Protein AF-A0A7W1QBT7-F1 (afdb_monomer_lite)

Secondary structure (DSSP, 8-state):
--HHHHS-EE-TTS-HHHHHHHHTTTSEEEEEETTEEEEEEEHHHHHHHHHHHHS---TT--S--PPP-TTS-------

Sequence (79 aa):
MTPREQMRWVRPDLSLDRALEWIAGSGQALVLDGERLLGRLTTRDVDRWYQRRILGASAQDDAGAVPPRPDLGGVGDWR

Radius of gyration: 19.0 Å; chains: 1; bounding box: 57×24×42 Å

Foldseek 3Di:
DDPVVVAAADEPPDDPVVVCVRCVVPQKHFYDDDPDTPGMDGPVNVVVVCCVPVVVPPVPPPDDDDDDDVVPPDDDDDD

Structure (mmCIF, N/CA/C/O backbone):
data_AF-A0A7W1QBT7-F1
#
_entry.id   AF-A0A7W1QBT7-F1
#
loop_
_atom_site.group_PDB
_atom_site.id
_atom_site.type_symbol
_atom_site.label_atom_id
_atom_site.label_alt_id
_atom_site.label_comp_id
_atom_site.label_asym_id
_atom_site.label_entity_id
_atom_site.label_seq_id
_atom_site.pdbx_PDB_ins_code
_atom_site.Cartn_x
_atom_site.Cartn_y
_atom_site.Cartn_z
_atom_site.occupancy
_atom_site.B_iso_or_equiv
_atom_site.auth_seq_id
_atom_site.auth_comp_id
_atom_site.auth_asym_id
_atom_site.auth_atom_id
_atom_site.pdbx_PDB_model_num
ATOM 1 N N . MET A 1 1 ? -5.461 6.662 23.772 1.00 43.50 1 MET A N 1
ATOM 2 C CA . MET A 1 1 ? -4.766 6.339 22.510 1.00 43.50 1 MET A CA 1
ATOM 3 C C . MET A 1 1 ? -4.552 4.844 22.443 1.00 43.50 1 MET A C 1
ATOM 5 O O . MET A 1 1 ? -3.811 4.309 23.260 1.00 43.50 1 MET A O 1
ATOM 9 N N . THR A 1 2 ? -5.221 4.167 21.519 1.00 49.91 2 THR A N 1
ATOM 10 C CA . THR A 1 2 ? -5.027 2.729 21.292 1.00 49.91 2 THR A CA 1
ATOM 11 C C . THR A 1 2 ? -3.964 2.494 20.208 1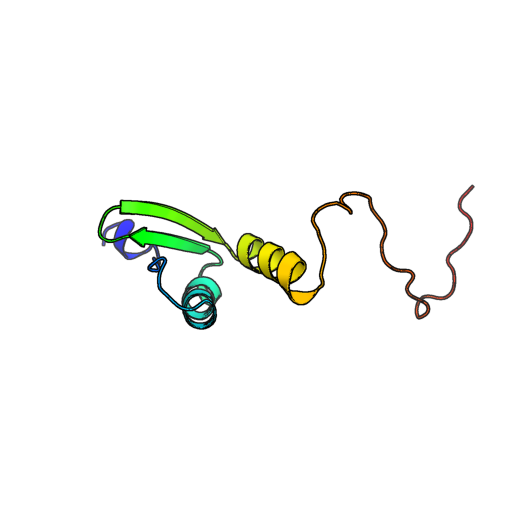.00 49.91 2 THR A C 1
ATOM 13 O O . THR A 1 2 ? -3.830 3.313 19.298 1.00 49.91 2 THR A O 1
ATOM 16 N N . PRO A 1 3 ? -3.200 1.385 20.247 1.00 58.59 3 PRO A N 1
ATOM 17 C CA . PRO A 1 3 ? -2.218 1.041 19.206 1.00 58.59 3 PRO A CA 1
ATOM 18 C C . PRO A 1 3 ? -2.802 1.020 17.783 1.00 58.59 3 PRO A C 1
ATOM 20 O O . PRO A 1 3 ? -2.105 1.303 16.813 1.00 58.59 3 PRO A O 1
ATOM 23 N N . ARG A 1 4 ? -4.107 0.742 17.667 1.00 53.03 4 ARG A N 1
ATOM 24 C CA . ARG A 1 4 ? -4.859 0.709 16.408 1.00 53.03 4 ARG A CA 1
ATOM 25 C C . ARG A 1 4 ? -5.028 2.093 15.765 1.00 53.03 4 ARG A C 1
ATOM 27 O O . ARG A 1 4 ? -5.077 2.173 14.546 1.00 53.03 4 ARG A O 1
ATOM 34 N N . GLU A 1 5 ? -5.051 3.168 16.555 1.00 53.47 5 GLU A N 1
ATOM 35 C CA . GLU A 1 5 ? -5.143 4.554 16.056 1.00 53.47 5 GLU A CA 1
ATOM 36 C C . GLU A 1 5 ? -3.809 5.072 15.493 1.00 53.47 5 GLU A C 1
ATOM 38 O O . GLU A 1 5 ? -3.793 6.027 14.722 1.00 53.47 5 GLU A O 1
ATOM 43 N N . GLN A 1 6 ? -2.686 4.440 15.851 1.00 58.38 6 GLN A N 1
ATOM 44 C CA . GLN A 1 6 ? -1.354 4.809 15.350 1.00 58.38 6 GLN A CA 1
ATOM 45 C C . GLN A 1 6 ? -0.978 4.068 14.058 1.00 58.38 6 GLN A C 1
ATOM 47 O O . GLN A 1 6 ? -0.089 4.501 13.324 1.00 58.38 6 GLN A O 1
ATOM 52 N N . MET A 1 7 ? -1.650 2.953 13.758 1.00 64.75 7 MET A N 1
ATOM 53 C CA . MET A 1 7 ? -1.397 2.163 12.557 1.00 64.75 7 MET A CA 1
ATOM 54 C C . MET A 1 7 ? -2.212 2.703 11.384 1.00 64.75 7 MET A C 1
ATOM 56 O O . MET A 1 7 ? -3.423 2.509 11.303 1.00 64.75 7 MET A O 1
ATOM 60 N N . ARG A 1 8 ? -1.524 3.362 10.446 1.00 76.25 8 ARG A N 1
ATOM 61 C CA . ARG A 1 8 ? -2.109 3.776 9.166 1.00 76.25 8 ARG A CA 1
ATOM 62 C C . ARG A 1 8 ? -2.626 2.553 8.408 1.00 76.25 8 ARG A C 1
ATOM 64 O O . ARG A 1 8 ? -1.912 1.557 8.259 1.00 76.25 8 ARG A O 1
ATOM 71 N N . TRP A 1 9 ? -3.852 2.648 7.912 1.00 85.25 9 TRP A N 1
ATOM 72 C CA . TRP A 1 9 ? -4.498 1.609 7.121 1.00 85.25 9 TRP A CA 1
ATOM 73 C C . TRP A 1 9 ? -5.051 2.182 5.818 1.00 85.25 9 TRP A C 1
ATOM 75 O O . TRP A 1 9 ? -5.359 3.368 5.724 1.00 85.25 9 TRP A O 1
ATOM 85 N N . VAL A 1 10 ? -5.151 1.326 4.809 1.00 87.00 10 VAL A N 1
ATOM 86 C CA . VAL A 1 10 ? -5.685 1.635 3.482 1.00 87.00 10 VAL A CA 1
ATOM 87 C C . VAL A 1 10 ? -6.720 0.586 3.096 1.00 87.00 10 VAL A C 1
ATOM 89 O O . VAL A 1 10 ? -6.654 -0.562 3.544 1.00 87.00 10 VAL A O 1
ATOM 92 N N . ARG A 1 11 ? -7.676 0.976 2.254 1.00 86.25 11 ARG A N 1
ATOM 93 C CA . ARG A 1 11 ? -8.634 0.036 1.669 1.00 86.25 11 ARG A CA 1
ATOM 94 C C . ARG A 1 11 ? -8.044 -0.643 0.424 1.00 86.25 11 ARG A C 1
ATOM 96 O O . ARG A 1 11 ? -7.234 -0.019 -0.260 1.00 86.25 11 ARG A O 1
ATOM 103 N N . PRO A 1 12 ? -8.434 -1.885 0.094 1.00 85.38 12 PRO A N 1
ATOM 104 C CA . PRO A 1 12 ? -7.920 -2.589 -1.083 1.00 85.38 12 PRO A CA 1
ATOM 105 C C . PRO A 1 12 ? -8.371 -1.975 -2.416 1.00 85.38 12 PRO A C 1
ATOM 107 O O . PRO A 1 12 ? -7.699 -2.159 -3.424 1.00 85.38 12 PRO A O 1
ATOM 110 N N . ASP A 1 13 ? -9.488 -1.248 -2.431 1.00 86.94 13 ASP A N 1
ATOM 111 C CA . ASP A 1 13 ? -10.030 -0.563 -3.609 1.00 86.94 13 ASP A CA 1
ATOM 112 C C . ASP A 1 13 ? -9.421 0.829 -3.845 1.00 86.94 13 ASP A C 1
ATOM 114 O O . ASP A 1 13 ? -9.765 1.510 -4.811 1.00 86.94 13 ASP A O 1
ATOM 118 N N . LEU A 1 14 ? -8.506 1.265 -2.974 1.00 85.06 14 LEU A N 1
ATOM 119 C CA . LEU A 1 14 ? -7.829 2.548 -3.108 1.00 85.06 14 LEU A CA 1
ATOM 120 C C . LEU A 1 14 ? -6.843 2.528 -4.287 1.00 85.06 14 LEU A C 1
ATOM 122 O O . LEU A 1 14 ? -6.176 1.524 -4.545 1.00 85.06 14 LEU A O 1
ATOM 126 N N . SER A 1 15 ? -6.689 3.663 -4.972 1.00 85.25 15 SER A N 1
ATOM 127 C CA . SER A 1 15 ? -5.653 3.790 -5.999 1.00 85.25 15 SER A CA 1
ATOM 128 C C . SER A 1 15 ? -4.251 3.696 -5.391 1.00 85.25 15 SER A C 1
ATOM 130 O O . SER A 1 15 ? -4.024 4.082 -4.240 1.00 85.25 15 SER A O 1
ATOM 132 N N . LEU A 1 16 ? -3.294 3.216 -6.192 1.00 81.56 16 LEU A N 1
ATOM 133 C CA . LEU A 1 16 ? -1.908 3.072 -5.754 1.00 81.56 16 LEU A CA 1
ATOM 134 C C . LEU A 1 16 ? -1.306 4.419 -5.336 1.00 81.56 16 LEU A C 1
ATOM 136 O O . LEU A 1 16 ? -0.723 4.485 -4.262 1.00 81.56 16 LEU A O 1
ATOM 140 N N . ASP A 1 17 ? -1.505 5.491 -6.109 1.00 84.56 17 ASP A N 1
ATOM 141 C CA . ASP A 1 17 ? -1.040 6.842 -5.754 1.00 84.56 17 ASP A CA 1
ATOM 142 C C . ASP A 1 17 ? -1.493 7.265 -4.360 1.00 84.56 17 ASP A C 1
ATOM 144 O O . ASP A 1 17 ? -0.689 7.705 -3.539 1.00 84.56 17 ASP A O 1
ATOM 148 N N . ARG A 1 18 ? -2.776 7.055 -4.048 1.00 82.00 18 ARG A N 1
ATOM 149 C CA . ARG A 1 18 ? -3.292 7.366 -2.719 1.00 82.00 18 ARG A CA 1
ATOM 150 C C . ARG A 1 18 ? -2.662 6.466 -1.671 1.00 82.00 18 ARG A C 1
ATOM 152 O O . ARG A 1 18 ? -2.240 6.975 -0.643 1.00 82.00 18 ARG A O 1
ATOM 159 N N . ALA A 1 19 ? -2.530 5.164 -1.922 1.00 82.56 19 ALA A N 1
ATOM 160 C CA . ALA A 1 19 ? -1.870 4.256 -0.987 1.00 82.56 19 ALA A CA 1
ATOM 161 C C . ALA A 1 19 ? -0.413 4.677 -0.704 1.00 82.56 19 ALA A C 1
ATOM 163 O O . ALA A 1 19 ? 0.032 4.593 0.439 1.00 82.56 19 ALA A O 1
ATOM 164 N N . LEU A 1 20 ? 0.306 5.203 -1.700 1.00 82.88 20 LEU A N 1
ATOM 165 C CA . LEU A 1 20 ? 1.674 5.701 -1.544 1.00 82.88 20 LEU A CA 1
ATOM 166 C C . LEU A 1 20 ? 1.764 6.920 -0.626 1.00 82.88 20 LEU A C 1
ATOM 168 O O . LEU A 1 20 ? 2.664 6.961 0.212 1.00 82.88 20 LEU A O 1
ATOM 172 N N . GLU A 1 21 ? 0.819 7.861 -0.703 1.00 83.81 21 GLU A N 1
ATOM 173 C CA . GLU A 1 21 ? 0.758 9.010 0.217 1.00 83.81 21 GLU A CA 1
ATOM 174 C C . GLU A 1 21 ? 0.694 8.559 1.690 1.00 83.81 21 GLU A C 1
ATOM 176 O O . GLU A 1 21 ? 1.322 9.154 2.571 1.00 83.81 21 GLU A O 1
ATOM 181 N N . TRP A 1 22 ? -0.017 7.462 1.971 1.00 77.94 22 TRP A N 1
ATOM 182 C CA . TRP A 1 22 ? -0.129 6.913 3.325 1.00 77.94 22 TRP A CA 1
ATOM 183 C C . TRP A 1 22 ? 1.162 6.252 3.803 1.00 77.94 22 TRP A C 1
ATOM 185 O O . TRP A 1 22 ? 1.543 6.434 4.965 1.00 77.94 22 TRP A O 1
ATOM 195 N N . ILE A 1 23 ? 1.832 5.520 2.911 1.00 81.94 23 ILE A N 1
ATOM 196 C CA . ILE A 1 23 ? 3.047 4.746 3.193 1.00 81.94 23 ILE A CA 1
ATOM 197 C C . ILE A 1 23 ? 4.284 5.653 3.258 1.00 81.94 23 ILE A C 1
ATOM 199 O O . ILE A 1 23 ? 5.211 5.342 4.002 1.00 81.94 23 ILE A O 1
ATOM 203 N N . ALA A 1 24 ? 4.301 6.792 2.560 1.00 75.75 24 ALA A N 1
ATOM 204 C CA . ALA A 1 24 ? 5.445 7.710 2.507 1.00 75.75 24 ALA A CA 1
ATOM 205 C C . ALA A 1 24 ? 5.933 8.182 3.892 1.00 75.75 24 ALA A C 1
ATOM 207 O O . ALA A 1 24 ? 7.113 8.470 4.060 1.00 75.75 24 ALA A O 1
ATOM 208 N N . GLY A 1 25 ? 5.050 8.225 4.898 1.00 74.25 25 GLY A N 1
ATOM 209 C CA . GLY A 1 25 ? 5.416 8.607 6.268 1.00 74.2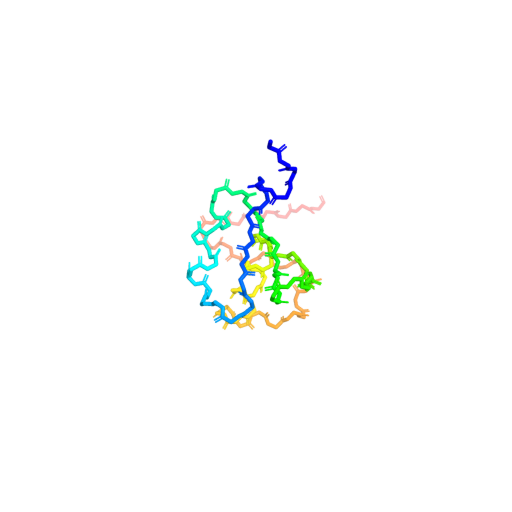5 25 GLY A CA 1
ATOM 210 C C . GLY A 1 25 ? 5.889 7.459 7.170 1.00 74.25 25 GLY A C 1
ATOM 211 O O . GLY A 1 25 ? 6.647 7.700 8.102 1.00 74.25 25 GLY A O 1
ATOM 212 N N . SER A 1 26 ? 5.439 6.223 6.935 1.00 78.31 26 SER A N 1
ATOM 213 C CA . SER A 1 26 ? 5.642 5.080 7.850 1.00 78.31 26 SER A CA 1
ATOM 214 C C . SER A 1 26 ? 6.384 3.895 7.227 1.00 78.31 26 SER A C 1
ATOM 216 O O . SER A 1 26 ? 6.712 2.941 7.929 1.00 78.31 26 SER A O 1
ATOM 218 N N . GLY A 1 27 ? 6.590 3.894 5.910 1.00 83.25 27 GLY A N 1
ATOM 219 C CA . GLY A 1 27 ? 7.147 2.774 5.146 1.00 83.25 27 GLY A CA 1
ATOM 220 C C . GLY A 1 27 ? 6.218 1.556 5.017 1.00 83.25 27 GLY A C 1
ATOM 221 O O . GLY A 1 27 ? 6.525 0.622 4.273 1.00 83.25 27 GLY A O 1
ATOM 222 N N . GLN A 1 28 ? 5.074 1.553 5.711 1.00 86.81 28 GLN A N 1
ATOM 223 C CA . GLN A 1 28 ? 4.089 0.470 5.687 1.00 86.81 28 GLN A CA 1
ATOM 224 C C . GLN A 1 28 ? 2.679 0.941 6.071 1.00 86.81 28 GLN A C 1
ATOM 226 O O . GLN A 1 28 ? 2.521 1.867 6.870 1.00 86.81 28 GLN A O 1
ATOM 231 N N . ALA A 1 29 ? 1.664 0.242 5.565 1.00 88.25 29 ALA A N 1
ATOM 232 C CA . ALA A 1 29 ? 0.264 0.399 5.950 1.00 88.25 29 ALA A CA 1
ATOM 233 C C . ALA A 1 29 ? -0.426 -0.969 6.072 1.00 88.25 29 ALA A C 1
ATOM 235 O O . ALA A 1 29 ? -0.063 -1.924 5.382 1.00 88.25 29 ALA A O 1
ATOM 236 N N . LEU A 1 30 ? -1.428 -1.080 6.945 1.00 89.12 30 LEU A N 1
ATOM 237 C CA . LEU A 1 30 ? -2.313 -2.249 6.966 1.00 89.12 30 LEU A CA 1
ATOM 238 C C . LEU A 1 30 ? -3.351 -2.144 5.847 1.00 89.12 30 LEU A C 1
ATOM 240 O O . LEU A 1 30 ? -3.861 -1.062 5.579 1.00 89.12 30 LEU A O 1
ATOM 244 N N . VAL A 1 31 ? -3.692 -3.263 5.218 1.00 90.00 31 VAL A N 1
ATOM 245 C CA . VAL A 1 31 ? -4.773 -3.328 4.230 1.00 90.00 31 VAL A CA 1
ATOM 246 C C . VAL A 1 31 ? -6.001 -3.908 4.913 1.00 90.00 31 VAL A C 1
ATOM 248 O O . VAL A 1 31 ? -5.979 -5.066 5.338 1.00 90.00 31 VAL A O 1
ATOM 251 N N . LEU A 1 32 ? -7.053 -3.101 5.035 1.00 89.75 32 LEU A N 1
ATOM 252 C CA . LEU A 1 32 ? -8.312 -3.485 5.671 1.00 89.75 32 LEU A CA 1
ATOM 253 C C . LEU A 1 32 ? -9.452 -3.474 4.652 1.00 89.75 32 LEU A C 1
ATOM 255 O O . LEU A 1 32 ? -9.599 -2.512 3.902 1.00 89.75 32 LEU A O 1
ATOM 259 N N . ASP A 1 33 ? -10.281 -4.513 4.669 1.00 88.75 33 ASP A N 1
ATOM 260 C CA . ASP A 1 33 ? -11.571 -4.555 3.978 1.00 88.75 33 ASP A CA 1
ATOM 261 C C . ASP A 1 33 ? -12.693 -4.527 5.022 1.00 88.75 33 ASP A C 1
ATOM 263 O O . ASP A 1 33 ? -12.966 -5.517 5.708 1.00 88.75 33 ASP A O 1
ATOM 267 N N . GLY A 1 34 ? -13.257 -3.339 5.244 1.00 86.62 34 GLY A N 1
ATOM 268 C CA . GLY A 1 34 ? -14.064 -3.063 6.433 1.00 86.62 34 GLY A CA 1
ATOM 269 C C . GLY A 1 34 ? -13.251 -3.283 7.715 1.00 86.62 34 GLY A C 1
ATOM 270 O O . GLY A 1 34 ? -12.208 -2.668 7.912 1.00 86.62 34 GLY A O 1
ATOM 271 N N . GLU A 1 35 ? -13.713 -4.195 8.574 1.00 87.31 35 GLU A N 1
ATOM 272 C CA . GLU A 1 35 ? -13.025 -4.587 9.818 1.00 87.31 35 GLU A CA 1
ATOM 273 C C . GLU A 1 35 ? -12.027 -5.742 9.627 1.00 87.31 35 GLU A C 1
ATOM 275 O O . GLU A 1 35 ? -11.326 -6.136 10.563 1.00 87.31 35 GLU A O 1
ATOM 280 N N . ARG A 1 36 ? -11.956 -6.322 8.424 1.00 88.88 36 ARG A N 1
ATOM 281 C CA . ARG A 1 36 ? -11.121 -7.490 8.150 1.00 88.88 36 ARG A CA 1
ATOM 282 C C . ARG A 1 36 ? -9.717 -7.069 7.730 1.00 88.88 36 ARG A C 1
ATOM 284 O O . ARG A 1 36 ? -9.541 -6.384 6.728 1.00 88.88 36 ARG A O 1
ATOM 291 N N . LEU A 1 37 ? -8.704 -7.571 8.434 1.00 89.50 37 LEU A N 1
ATOM 292 C CA . LEU A 1 37 ? -7.308 -7.443 8.018 1.00 89.50 37 LEU A CA 1
ATOM 293 C C . LEU A 1 37 ? -7.001 -8.389 6.853 1.00 89.50 37 LEU A C 1
ATOM 295 O O . LEU A 1 37 ? -7.078 -9.608 6.999 1.00 89.50 37 LEU A O 1
ATOM 299 N N . LEU A 1 38 ? -6.635 -7.819 5.706 1.00 90.00 38 LEU A N 1
ATOM 300 C CA . LEU A 1 38 ? -6.199 -8.570 4.528 1.00 90.00 38 LEU A CA 1
ATOM 301 C C . LEU A 1 38 ? -4.684 -8.771 4.501 1.00 90.00 38 LEU A C 1
ATOM 303 O O . LEU A 1 38 ? -4.205 -9.781 3.993 1.00 90.00 38 LEU A O 1
ATOM 307 N N . GLY A 1 39 ? -3.925 -7.826 5.054 1.00 89.50 39 GLY A N 1
ATOM 308 C CA . GLY A 1 39 ? -2.475 -7.933 5.113 1.00 89.50 39 GLY A CA 1
ATOM 309 C C . GLY A 1 39 ? -1.788 -6.603 5.366 1.00 89.50 39 GLY A C 1
ATOM 310 O O . GLY A 1 39 ? -2.371 -5.666 5.910 1.00 89.50 39 GLY A O 1
ATOM 311 N N . ARG A 1 40 ? -0.523 -6.530 4.961 1.00 90.12 40 ARG A N 1
ATOM 312 C CA . ARG A 1 40 ? 0.318 -5.344 5.094 1.00 90.12 40 ARG A CA 1
ATOM 313 C C . ARG A 1 40 ? 0.890 -4.982 3.733 1.00 90.12 40 ARG A C 1
ATOM 315 O O . ARG A 1 40 ? 1.439 -5.847 3.063 1.00 90.12 40 ARG A O 1
ATOM 322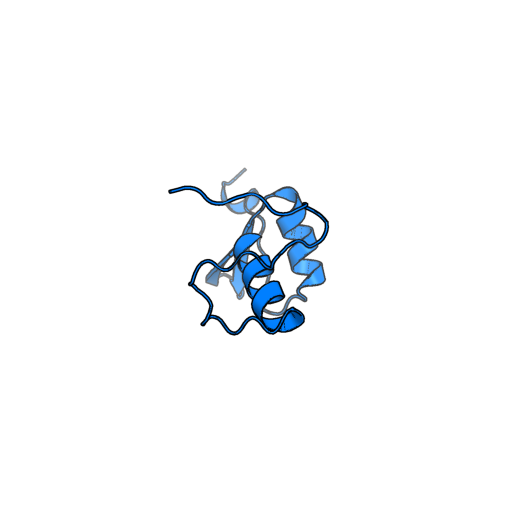 N N . LEU A 1 41 ? 0.790 -3.710 3.377 1.00 88.88 41 LEU A N 1
ATOM 323 C CA . LEU A 1 41 ? 1.416 -3.128 2.201 1.00 88.88 41 LEU A CA 1
ATOM 324 C C . LEU A 1 41 ? 2.681 -2.386 2.635 1.00 88.88 41 LEU A C 1
ATOM 326 O O . LEU A 1 41 ? 2.619 -1.498 3.488 1.00 88.88 41 LEU A O 1
ATOM 330 N N . THR A 1 42 ? 3.829 -2.760 2.076 1.00 89.75 42 THR A N 1
ATOM 331 C CA . THR A 1 42 ? 5.120 -2.119 2.361 1.00 89.75 42 THR A CA 1
ATOM 332 C C . THR A 1 42 ? 5.687 -1.429 1.126 1.00 89.75 42 THR A C 1
ATOM 334 O O . THR A 1 42 ? 5.326 -1.756 -0.005 1.00 89.75 42 THR A O 1
ATOM 337 N N . THR A 1 43 ? 6.633 -0.507 1.320 1.00 87.06 43 THR A N 1
ATOM 338 C CA . THR A 1 43 ? 7.387 0.100 0.207 1.00 87.06 43 THR A CA 1
ATOM 339 C C . THR A 1 43 ? 8.088 -0.939 -0.669 1.00 87.06 43 THR A C 1
ATOM 341 O O . THR A 1 43 ? 8.154 -0.768 -1.882 1.00 87.06 43 THR A O 1
ATOM 344 N N . ARG A 1 44 ? 8.551 -2.055 -0.088 1.00 87.75 44 ARG A N 1
ATOM 345 C CA . ARG A 1 44 ? 9.182 -3.153 -0.836 1.00 87.75 44 ARG A CA 1
ATOM 346 C C . ARG A 1 44 ? 8.197 -3.886 -1.748 1.00 87.75 44 ARG A C 1
ATOM 348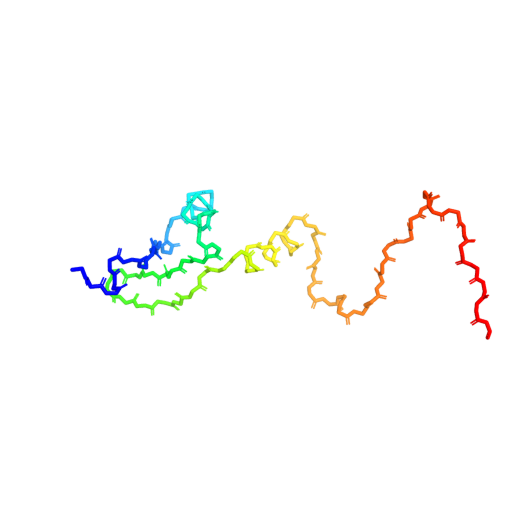 O O . ARG A 1 44 ? 8.586 -4.333 -2.823 1.00 87.75 44 ARG A O 1
ATOM 355 N N . ASP A 1 45 ? 6.937 -4.013 -1.336 1.00 88.12 45 ASP A N 1
ATOM 356 C CA . ASP A 1 45 ? 5.897 -4.633 -2.165 1.00 88.12 45 ASP A CA 1
ATOM 357 C C . ASP A 1 45 ? 5.553 -3.749 -3.366 1.00 88.12 45 ASP A C 1
ATOM 359 O O . ASP A 1 45 ? 5.399 -4.253 -4.479 1.00 88.12 45 ASP A O 1
ATOM 363 N N . VAL A 1 46 ? 5.496 -2.429 -3.150 1.00 85.56 46 VAL A N 1
ATOM 364 C CA . VAL A 1 46 ? 5.323 -1.436 -4.219 1.00 85.56 46 VAL A CA 1
ATOM 365 C C . VAL A 1 46 ? 6.490 -1.497 -5.196 1.00 85.56 46 VAL A C 1
ATOM 367 O O . VAL A 1 46 ? 6.260 -1.586 -6.399 1.00 85.56 46 VAL A O 1
ATOM 370 N N . ASP A 1 47 ? 7.727 -1.482 -4.696 1.00 85.88 47 ASP A N 1
ATOM 371 C CA . ASP A 1 47 ? 8.919 -1.537 -5.542 1.00 85.88 47 ASP A CA 1
ATOM 372 C C . ASP A 1 47 ? 8.934 -2.826 -6.372 1.00 85.88 47 ASP A C 1
ATOM 374 O O . ASP A 1 47 ? 9.009 -2.778 -7.596 1.00 85.88 47 ASP A O 1
ATOM 378 N N . ARG A 1 48 ? 8.691 -3.983 -5.740 1.00 85.50 48 ARG A N 1
ATOM 379 C CA . ARG A 1 48 ? 8.546 -5.266 -6.444 1.00 85.50 48 ARG A CA 1
ATOM 380 C C . ARG A 1 48 ? 7.466 -5.209 -7.527 1.00 85.50 48 ARG A C 1
ATOM 382 O O . ARG A 1 48 ? 7.664 -5.748 -8.614 1.00 85.50 48 ARG A O 1
ATOM 389 N N . TRP A 1 49 ? 6.313 -4.608 -7.243 1.00 84.81 49 TRP A N 1
ATOM 390 C CA . TRP A 1 49 ? 5.247 -4.451 -8.232 1.00 84.81 49 TRP A CA 1
ATOM 391 C C . TRP A 1 49 ? 5.674 -3.543 -9.391 1.00 84.81 49 TRP A C 1
ATOM 393 O O . TRP A 1 49 ? 5.431 -3.893 -10.546 1.00 84.81 49 TRP A O 1
ATOM 403 N N . TYR A 1 50 ? 6.349 -2.428 -9.104 1.00 82.88 50 TYR A N 1
ATOM 404 C CA . TYR A 1 50 ? 6.825 -1.473 -10.105 1.00 82.88 50 TYR A CA 1
ATOM 405 C C . TYR A 1 50 ? 7.879 -2.106 -11.018 1.00 82.88 50 TYR A C 1
ATOM 407 O O . TYR A 1 50 ? 7.754 -2.045 -12.239 1.00 82.88 50 TYR A O 1
ATOM 415 N N . GLN A 1 51 ? 8.850 -2.813 -10.437 1.00 82.19 51 GLN A N 1
ATOM 416 C CA . GLN A 1 51 ? 9.855 -3.593 -11.164 1.00 82.19 51 GLN A CA 1
ATOM 417 C C . GLN A 1 51 ? 9.191 -4.611 -12.104 1.00 82.19 51 GLN A C 1
ATOM 419 O O . GLN A 1 51 ? 9.500 -4.678 -13.292 1.00 82.19 51 GLN A O 1
ATOM 424 N N . ARG A 1 52 ? 8.196 -5.354 -11.607 1.00 81.19 52 ARG A N 1
ATOM 425 C CA . ARG A 1 52 ? 7.486 -6.353 -12.416 1.00 81.19 52 ARG A CA 1
ATOM 426 C 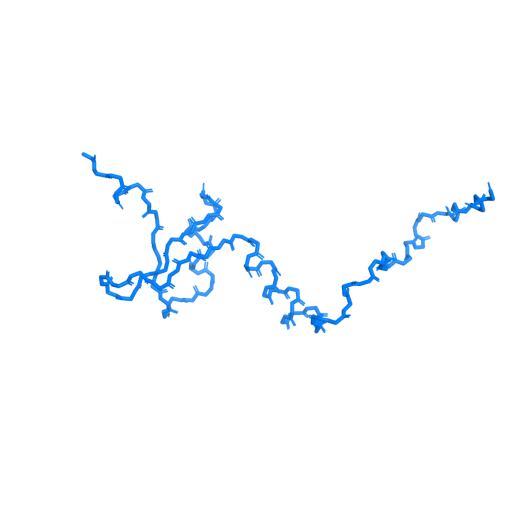C . ARG A 1 52 ? 6.632 -5.748 -13.525 1.00 81.19 52 ARG A C 1
ATOM 428 O O . ARG A 1 52 ? 6.543 -6.327 -14.604 1.00 81.19 52 ARG A O 1
ATOM 435 N N . ARG A 1 53 ? 5.941 -4.641 -13.250 1.00 81.25 53 ARG A N 1
ATOM 436 C CA . ARG A 1 53 ? 4.920 -4.095 -14.155 1.00 81.25 53 ARG A CA 1
ATOM 437 C C . ARG A 1 53 ? 5.471 -3.081 -15.147 1.00 81.25 53 ARG A C 1
ATOM 439 O O . ARG A 1 53 ? 4.997 -3.048 -16.276 1.00 81.25 53 ARG A O 1
ATOM 446 N N . ILE A 1 54 ? 6.423 -2.255 -14.726 1.00 76.88 54 ILE A N 1
ATOM 447 C CA . ILE A 1 54 ? 6.969 -1.162 -15.537 1.00 76.88 54 ILE A CA 1
ATOM 448 C C . ILE A 1 54 ? 8.263 -1.585 -16.219 1.00 76.88 54 ILE A C 1
ATOM 450 O O . ILE A 1 54 ? 8.436 -1.325 -17.404 1.00 76.88 54 ILE A O 1
ATOM 454 N N . LEU A 1 55 ? 9.149 -2.276 -15.500 1.00 69.56 55 LEU A N 1
ATOM 455 C CA . LEU A 1 55 ? 10.445 -2.687 -16.047 1.00 69.56 55 LEU A CA 1
ATOM 456 C C . LEU A 1 55 ? 10.391 -4.043 -16.762 1.00 69.56 55 LEU A C 1
ATOM 458 O O . LEU A 1 55 ? 11.409 -4.517 -17.251 1.00 69.56 55 LEU A O 1
ATOM 462 N N . GLY A 1 56 ? 9.211 -4.670 -16.840 1.00 59.50 56 GLY A N 1
ATOM 463 C CA . GLY A 1 56 ? 9.036 -5.961 -17.508 1.00 59.50 56 GLY A CA 1
ATOM 464 C C . GLY A 1 56 ? 9.834 -7.093 -16.860 1.00 59.50 56 GLY A C 1
ATOM 465 O O . GLY A 1 56 ? 9.965 -8.156 -17.466 1.00 59.50 56 GLY A O 1
ATOM 466 N N . ALA A 1 57 ? 10.346 -6.883 -15.640 1.00 56.44 57 ALA A N 1
ATOM 467 C CA . ALA A 1 57 ? 11.082 -7.877 -14.881 1.00 56.44 57 ALA A CA 1
ATOM 468 C C . ALA A 1 57 ? 10.102 -8.965 -14.432 1.00 56.44 57 ALA A C 1
ATOM 470 O O . ALA A 1 57 ? 9.568 -8.965 -13.320 1.00 56.44 57 ALA A O 1
ATOM 471 N N . SER A 1 58 ? 9.810 -9.891 -15.341 1.00 50.91 58 SER A N 1
ATOM 472 C CA . SER A 1 58 ? 9.283 -11.193 -14.967 1.00 50.91 58 SER A CA 1
ATOM 473 C C . SER A 1 58 ? 10.253 -11.765 -13.944 1.00 50.91 58 SER A C 1
ATOM 475 O O . SER A 1 58 ? 11.462 -11.709 -14.135 1.00 50.91 58 SER A O 1
ATOM 477 N N . ALA A 1 59 ? 9.716 -12.222 -12.817 1.00 46.38 59 ALA A N 1
ATOM 478 C CA . ALA A 1 59 ? 10.458 -12.699 -11.657 1.00 46.38 59 ALA A CA 1
ATOM 479 C C . ALA A 1 59 ? 11.180 -14.033 -11.946 1.00 46.38 59 ALA A C 1
ATOM 481 O O . ALA A 1 59 ? 10.894 -15.045 -11.313 1.00 46.38 59 ALA A O 1
ATOM 482 N N . GLN A 1 60 ? 12.063 -14.032 -12.943 1.00 47.03 60 GLN A N 1
ATOM 483 C CA . GLN A 1 60 ? 12.883 -15.159 -13.361 1.00 47.03 60 GLN A CA 1
ATOM 484 C C . GLN A 1 60 ? 14.386 -14.824 -13.371 1.00 47.03 60 GLN A C 1
ATOM 486 O O . GLN A 1 60 ? 15.191 -15.745 -13.337 1.00 47.03 60 GLN A O 1
ATOM 491 N N . ASP A 1 61 ? 14.775 -13.547 -13.285 1.00 47.94 61 ASP A N 1
ATOM 492 C CA . ASP A 1 61 ? 16.179 -13.125 -13.156 1.00 47.94 61 ASP A CA 1
ATOM 493 C C . ASP A 1 61 ? 16.598 -12.904 -11.692 1.00 47.94 61 ASP A C 1
ATOM 495 O O . ASP A 1 61 ? 17.175 -11.885 -11.317 1.00 47.94 61 ASP A O 1
ATOM 499 N N . ASP A 1 62 ? 16.340 -13.903 -10.845 1.00 48.19 62 ASP A N 1
ATOM 500 C CA . ASP A 1 62 ? 16.991 -14.046 -9.531 1.00 48.19 62 ASP A CA 1
ATOM 501 C C . ASP A 1 62 ? 18.405 -14.654 -9.700 1.00 48.19 62 ASP A C 1
ATOM 503 O O . ASP A 1 62 ? 18.799 -15.618 -9.046 1.00 48.19 62 ASP A O 1
ATOM 507 N N . ALA A 1 63 ? 19.173 -14.111 -10.650 1.00 46.16 63 ALA A N 1
ATOM 508 C CA . ALA A 1 63 ? 20.555 -14.491 -10.917 1.00 46.16 63 ALA A CA 1
ATOM 509 C C . ALA A 1 63 ? 21.382 -13.257 -11.299 1.00 46.16 63 ALA A C 1
ATOM 511 O O . ALA A 1 63 ? 21.736 -13.051 -12.452 1.00 46.16 63 ALA A O 1
ATOM 512 N N . GLY A 1 64 ? 21.674 -12.423 -10.298 1.00 50.59 64 GLY A N 1
ATOM 513 C CA . GLY A 1 64 ? 22.930 -11.671 -10.179 1.00 50.59 64 GLY A CA 1
ATOM 514 C C . GLY A 1 64 ? 23.586 -11.126 -11.454 1.00 50.59 64 GLY A C 1
ATOM 515 O O . GLY A 1 64 ? 24.780 -11.339 -11.643 1.00 50.59 64 GLY A O 1
ATOM 516 N N . ALA A 1 65 ? 22.866 -10.383 -12.290 1.00 49.34 65 ALA A N 1
ATOM 517 C CA . ALA A 1 65 ? 23.465 -9.659 -13.405 1.00 49.34 65 ALA A CA 1
ATOM 518 C C . ALA A 1 65 ? 23.217 -8.161 -13.222 1.00 49.34 65 ALA A C 1
ATOM 520 O O . ALA A 1 65 ? 22.201 -7.609 -13.640 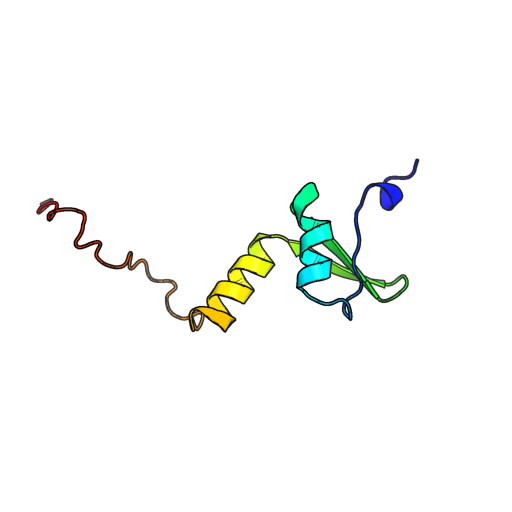1.00 49.34 65 ALA A O 1
ATOM 521 N N . VAL A 1 66 ? 24.165 -7.493 -12.561 1.00 53.03 66 VAL A N 1
ATOM 522 C CA . VAL A 1 66 ? 24.291 -6.036 -12.652 1.00 53.03 66 VAL A CA 1
ATOM 523 C C . VAL A 1 66 ? 24.451 -5.700 -14.143 1.00 53.03 66 VAL A C 1
ATOM 525 O O . VAL A 1 66 ? 25.358 -6.252 -14.772 1.00 53.03 66 VAL A O 1
ATOM 528 N N . PRO A 1 67 ? 23.602 -4.842 -14.740 1.00 49.84 67 PRO A N 1
ATOM 529 C CA . PRO A 1 67 ? 23.771 -4.457 -16.135 1.00 49.84 67 PRO A CA 1
ATOM 530 C C . PRO A 1 67 ? 25.137 -3.775 -16.298 1.00 49.84 67 PRO A C 1
ATOM 532 O O . PRO A 1 67 ? 25.483 -2.933 -15.460 1.00 49.84 67 PRO A O 1
ATOM 535 N N . PRO A 1 68 ? 25.933 -4.123 -17.329 1.00 56.75 68 PRO A N 1
ATOM 536 C CA . PRO A 1 68 ? 27.250 -3.532 -17.513 1.00 56.75 68 PRO A CA 1
ATOM 537 C C . PRO A 1 68 ? 27.100 -2.015 -17.615 1.00 56.75 68 PRO A C 1
ATOM 539 O O . PRO A 1 68 ? 26.311 -1.511 -18.414 1.00 56.75 68 PRO A O 1
ATOM 542 N N . ARG A 1 69 ? 27.823 -1.302 -16.752 1.00 51.88 69 ARG A N 1
ATOM 543 C CA . ARG A 1 69 ? 27.885 0.159 -16.702 1.00 51.88 69 ARG A CA 1
ATOM 544 C C . ARG A 1 69 ? 29.038 0.604 -17.603 1.00 51.88 69 ARG A C 1
ATOM 546 O O . ARG A 1 69 ? 30.179 0.548 -17.152 1.00 51.88 69 ARG A O 1
ATOM 553 N N . PRO A 1 70 ? 28.796 0.994 -18.869 1.00 57.22 70 PRO A N 1
ATOM 554 C CA . PRO A 1 70 ? 29.861 1.437 -19.774 1.00 57.22 70 PRO A CA 1
ATOM 555 C C . PRO A 1 70 ? 30.525 2.747 -19.312 1.00 57.22 70 PRO A C 1
ATOM 557 O O . PRO A 1 70 ? 31.573 3.121 -19.827 1.00 57.22 70 PRO A O 1
ATOM 560 N N . ASP A 1 71 ? 29.923 3.434 -18.338 1.00 62.03 71 ASP A N 1
ATOM 561 C CA . ASP A 1 71 ? 30.446 4.596 -17.617 1.00 62.03 71 ASP A CA 1
ATOM 562 C C . ASP A 1 71 ? 31.567 4.257 -16.619 1.00 62.03 71 ASP A C 1
ATOM 564 O O . ASP A 1 71 ? 32.361 5.129 -16.264 1.00 62.03 71 ASP A O 1
ATOM 568 N N . LEU A 1 72 ? 31.669 2.999 -16.189 1.00 53.97 72 LEU A N 1
ATOM 569 C CA . LEU A 1 72 ? 32.745 2.518 -15.332 1.00 53.97 72 LEU A CA 1
ATOM 570 C C . LEU A 1 72 ? 33.741 1.772 -16.219 1.00 53.97 72 LEU A C 1
ATOM 572 O O . LEU A 1 72 ? 33.528 0.616 -16.579 1.00 53.97 72 LEU A O 1
ATOM 576 N N . GLY A 1 73 ? 34.812 2.463 -16.616 1.00 46.75 73 GLY A N 1
ATOM 577 C CA . GLY A 1 73 ? 35.908 1.874 -17.384 1.00 46.75 73 GLY A CA 1
ATOM 578 C C . GLY A 1 73 ? 36.336 0.533 -16.783 1.00 46.75 73 GLY A C 1
ATOM 579 O O . GLY A 1 73 ? 36.508 0.427 -15.569 1.00 46.75 73 GLY A O 1
ATOM 580 N N . GLY A 1 74 ? 36.436 -0.485 -17.641 1.00 57.72 74 GLY A N 1
ATOM 581 C CA . GLY A 1 74 ? 36.565 -1.890 -17.263 1.00 57.72 74 GLY A CA 1
ATOM 582 C C . GLY A 1 74 ? 37.542 -2.141 -16.115 1.00 57.72 74 GLY A C 1
ATOM 583 O O . GLY A 1 74 ? 38.754 -2.036 -16.273 1.00 57.72 74 GLY A O 1
ATOM 584 N N . VAL A 1 75 ? 36.996 -2.533 -14.971 1.00 51.22 75 VAL A N 1
ATOM 585 C CA . VAL A 1 75 ? 37.698 -3.317 -13.952 1.00 51.22 75 VAL A CA 1
ATOM 586 C C . VAL A 1 75 ? 37.472 -4.769 -14.372 1.00 51.22 75 VAL A C 1
ATOM 588 O O . VAL A 1 75 ? 36.346 -5.248 -14.349 1.00 51.22 75 VAL A O 1
ATOM 591 N N . GLY A 1 76 ? 38.441 -5.459 -14.959 1.00 47.66 76 GLY A N 1
ATOM 592 C CA . GLY A 1 76 ? 39.763 -5.677 -14.394 1.00 47.66 76 GLY A CA 1
ATOM 593 C C . GLY A 1 76 ? 39.748 -7.097 -13.839 1.00 47.66 76 GLY A C 1
ATOM 594 O O . GLY A 1 76 ? 39.108 -7.354 -12.826 1.00 47.66 76 GLY A O 1
ATOM 595 N N . ASP A 1 77 ? 40.374 -7.996 -14.592 1.00 50.12 77 ASP A N 1
ATOM 596 C CA . ASP A 1 77 ? 40.659 -9.401 -14.296 1.00 50.12 77 ASP A CA 1
ATOM 597 C C . ASP A 1 77 ? 41.069 -9.599 -12.821 1.00 50.12 77 ASP A C 1
ATOM 599 O O . ASP A 1 77 ? 42.066 -9.031 -12.378 1.00 50.12 77 ASP A O 1
ATOM 603 N N . TRP A 1 78 ? 40.309 -10.391 -12.059 1.00 49.34 78 TRP A N 1
ATOM 604 C CA . TRP A 1 78 ? 40.748 -10.898 -10.755 1.00 49.34 78 TRP A CA 1
ATOM 605 C C . TRP A 1 78 ? 40.840 -12.416 -10.835 1.00 49.34 78 TRP A C 1
ATOM 607 O O . TRP A 1 78 ? 39.863 -13.139 -10.630 1.00 49.34 78 TRP A O 1
ATOM 617 N N . ARG A 1 79 ? 42.041 -12.853 -11.204 1.00 42.19 79 ARG A N 1
ATOM 618 C CA . ARG A 1 79 ? 42.567 -14.193 -10.973 1.00 42.19 79 ARG A CA 1
ATOM 619 C C . ARG A 1 79 ? 42.881 -14.415 -9.495 1.00 42.19 79 ARG A C 1
ATOM 621 O O . ARG A 1 79 ? 43.288 -13.436 -8.830 1.00 42.19 79 ARG A O 1
#

pLDDT: mean 71.8, std 16.61, range [42.19, 90.12]